Protein AF-A0A7S0JB74-F1 (afdb_monomer)

pLDDT: mean 70.81, std 19.56, range [38.47, 96.94]

Radius of gyration: 31.25 Å; Cα contacts (8 Å, |Δi|>4): 165; chains: 1; bounding box: 87×54×91 Å

Secondary structure (DSSP, 8-state):
---------------S---TTS-EEEEESTT-TTS-B-GGG-EETTSEE-TT-EEEEE-GGG-EEEEE-S----EEHHHHHHHHTTSSSS-S-------TTSGGG---S-TTSSSSS-TTSSHHHHHHHHHHHHHHHHHHHHHHHHS--HHHHHHHHHHHH--

Foldseek 3Di:
DDDDDDDDPPDPPPDVDDQQQFKWWWWAPDQFQPHHTPPVPIGGQADKDAAQTAHFMQGPPRDTWDGGGNGDHIDGNVVGRVVCVVPDPPDDDPPDPDDPPPPVVVPPDDPPPPPPPDPPVVVPVVVVVVVVVVVVVVVVVVVVVVVPDPVVVVVVVVVVVVD

Organism: NCBI:txid127549

Sequence (163 aa):
ETSRHGLAPDAAATSPASNASACSWRQTGGCDPNGPRESESDKDCLSVIASGLSGFCECEGGARVQRVGCEHIPFTCASACANGSEVSTLVQDESSAAAEESYLLMADLPWQGVMLGDARRMHSIDFHNKQWWQRNQIAQKAAADQEGPREQRQHDEARAVEA

Mean predicted aligned error: 21.0 Å

Structure (mmCIF, N/CA/C/O backbone):
data_AF-A0A7S0JB74-F1
#
_entry.id   AF-A0A7S0JB74-F1
#
loop_
_atom_site.group_PDB
_atom_site.id
_atom_site.type_symbol
_atom_site.label_atom_id
_atom_site.label_alt_id
_atom_site.label_comp_id
_atom_site.label_asym_id
_atom_site.label_entity_id
_atom_site.label_seq_id
_atom_site.pdbx_PDB_ins_code
_atom_site.Cartn_x
_atom_site.Cartn_y
_atom_site.Cartn_z
_atom_site.occupancy
_atom_site.B_iso_or_equiv
_atom_site.auth_seq_id
_atom_site.auth_comp_id
_atom_site.auth_asym_id
_atom_site.auth_atom_id
_atom_site.pdbx_PDB_model_num
ATOM 1 N N . GLU A 1 1 ? -48.234 -40.760 7.691 1.00 38.47 1 GLU A N 1
ATOM 2 C CA . GLU A 1 1 ? -47.299 -40.924 6.553 1.00 38.47 1 GLU A CA 1
ATOM 3 C C . GLU A 1 1 ? -46.883 -39.558 6.004 1.00 38.47 1 GLU A C 1
ATOM 5 O O . GLU A 1 1 ? -47.759 -38.728 5.817 1.00 38.47 1 GLU A O 1
ATOM 10 N N . THR A 1 2 ? -45.609 -39.142 6.115 1.00 45.72 2 THR A N 1
ATOM 11 C CA . THR A 1 2 ? -44.514 -39.278 5.105 1.00 45.72 2 THR A CA 1
ATOM 12 C C . THR A 1 2 ? -44.855 -38.557 3.782 1.00 45.72 2 THR A C 1
ATOM 14 O O . THR A 1 2 ? -45.956 -38.686 3.283 1.00 45.72 2 THR A O 1
ATOM 17 N N . SER A 1 3 ? -44.015 -37.749 3.133 1.00 44.81 3 SER A N 1
ATOM 18 C CA . SER A 1 3 ? -42.557 -37.685 3.095 1.00 44.81 3 SER A CA 1
ATOM 19 C C . SER A 1 3 ? -42.097 -36.324 2.542 1.00 44.81 3 SER A C 1
ATOM 21 O O . SER A 1 3 ? -42.723 -35.769 1.640 1.00 44.81 3 SER A O 1
ATOM 23 N N . ARG A 1 4 ? -40.968 -35.823 3.053 1.00 60.88 4 ARG A N 1
ATOM 24 C CA . ARG A 1 4 ? -40.119 -34.810 2.405 1.00 60.88 4 ARG A CA 1
ATOM 25 C C . ARG A 1 4 ? -39.282 -35.493 1.322 1.00 60.88 4 ARG A C 1
ATOM 27 O O . ARG A 1 4 ? -38.617 -36.455 1.670 1.00 60.88 4 ARG A O 1
ATOM 34 N N . HIS A 1 5 ? -39.189 -34.912 0.128 1.00 51.94 5 HIS A N 1
ATOM 35 C CA . HIS A 1 5 ? -38.023 -34.916 -0.781 1.00 51.94 5 HIS A CA 1
ATOM 36 C C . HIS A 1 5 ? -38.190 -33.657 -1.664 1.00 51.94 5 HIS A C 1
ATOM 38 O O . HIS A 1 5 ? -39.284 -33.446 -2.167 1.00 51.94 5 HIS A O 1
ATOM 44 N N . GLY A 1 6 ? -37.266 -32.717 -1.867 1.00 44.56 6 GLY A N 1
ATOM 45 C CA . GLY A 1 6 ? -35.823 -32.666 -1.666 1.00 44.56 6 GLY A CA 1
ATOM 46 C C . GLY A 1 6 ? -35.176 -32.153 -2.965 1.00 44.56 6 GLY A C 1
ATOM 47 O O . GLY A 1 6 ? -35.398 -32.785 -3.988 1.00 44.56 6 GLY A O 1
ATOM 48 N N . LEU A 1 7 ? -34.352 -31.090 -2.861 1.00 46.53 7 LEU A N 1
ATOM 49 C CA . LEU A 1 7 ? -33.230 -30.714 -3.759 1.00 46.53 7 LEU A CA 1
ATOM 50 C C . LEU A 1 7 ? -33.617 -30.178 -5.161 1.00 46.53 7 LEU A C 1
ATOM 52 O O . LEU A 1 7 ? -34.481 -30.741 -5.811 1.00 46.53 7 LEU A O 1
ATOM 56 N N . ALA A 1 8 ? -33.013 -29.168 -5.789 1.00 48.12 8 ALA A N 1
ATOM 57 C CA . ALA A 1 8 ? -32.107 -28.048 -5.505 1.00 48.12 8 ALA A CA 1
ATOM 58 C C . ALA A 1 8 ? -32.006 -27.289 -6.860 1.00 48.12 8 ALA A C 1
ATOM 60 O O . ALA A 1 8 ? -32.024 -27.962 -7.893 1.00 48.12 8 ALA A O 1
ATOM 61 N N . PRO A 1 9 ? -31.896 -25.950 -6.952 1.00 47.28 9 PRO A N 1
ATOM 62 C CA . PRO A 1 9 ? -31.333 -25.346 -8.154 1.00 47.28 9 PRO A CA 1
ATOM 63 C C . PRO A 1 9 ? -29.806 -25.413 -8.057 1.00 47.28 9 PRO A C 1
ATOM 65 O O . PRO A 1 9 ? -29.180 -24.653 -7.317 1.00 47.28 9 PRO A O 1
ATOM 68 N N . ASP A 1 10 ? -29.226 -26.366 -8.782 1.00 43.47 10 ASP A N 1
ATOM 69 C CA . ASP A 1 10 ? -27.787 -26.461 -8.983 1.00 43.47 10 ASP A CA 1
ATOM 70 C C . ASP A 1 10 ? -27.250 -25.257 -9.765 1.00 43.47 10 ASP A C 1
ATOM 72 O O . ASP A 1 10 ? -27.837 -24.790 -10.742 1.00 43.47 10 ASP A O 1
ATOM 76 N N . ALA A 1 11 ? -26.060 -24.842 -9.336 1.00 46.97 11 ALA A N 1
ATOM 77 C CA . ALA A 1 11 ? -25.090 -24.061 -10.089 1.00 46.97 11 ALA A CA 1
ATOM 78 C C . ALA A 1 11 ? -25.466 -22.602 -10.397 1.00 46.97 11 ALA A C 1
ATOM 80 O O . ALA A 1 11 ? -25.341 -22.121 -11.524 1.00 46.97 11 ALA A O 1
ATOM 81 N N . ALA A 1 12 ? -25.738 -21.833 -9.337 1.00 41.50 12 ALA A N 1
ATOM 82 C CA . ALA A 1 12 ? -25.141 -20.503 -9.276 1.00 41.50 12 ALA A CA 1
ATOM 83 C C . ALA A 1 12 ? -23.621 -20.693 -9.360 1.00 41.50 12 ALA A C 1
ATOM 85 O O . ALA A 1 12 ? -22.999 -21.229 -8.444 1.00 41.50 12 ALA A O 1
ATOM 86 N N . ALA A 1 13 ? -23.049 -20.337 -10.506 1.00 46.06 13 ALA A N 1
ATOM 87 C CA . ALA A 1 13 ? -21.621 -20.352 -10.747 1.00 46.06 13 ALA A CA 1
ATOM 88 C C . ALA A 1 13 ? -20.908 -19.507 -9.678 1.00 46.06 13 ALA A C 1
ATOM 90 O O . ALA A 1 13 ? -20.815 -18.286 -9.790 1.00 46.06 13 ALA A O 1
ATOM 91 N N . THR A 1 14 ? -20.402 -20.161 -8.633 1.00 44.00 14 THR A N 1
ATOM 92 C CA . THR A 1 14 ? -19.430 -19.588 -7.707 1.00 44.00 14 THR A CA 1
ATOM 93 C C . THR A 1 14 ? -18.125 -19.405 -8.474 1.00 44.00 14 THR A C 1
ATOM 95 O O . THR A 1 14 ? -17.262 -20.278 -8.501 1.00 44.00 14 THR A O 1
ATOM 98 N N . SER A 1 15 ? -18.008 -18.269 -9.157 1.00 44.06 15 SER A N 1
ATOM 99 C CA . SER A 1 15 ? -16.715 -17.755 -9.598 1.00 44.06 15 SER A CA 1
ATOM 100 C C . SER A 1 15 ? -16.018 -17.121 -8.387 1.00 44.06 15 SER A C 1
ATOM 102 O O . SER A 1 15 ? -16.647 -16.313 -7.703 1.00 44.06 15 SER A O 1
ATOM 104 N N . PRO A 1 16 ? -14.742 -17.430 -8.097 1.00 47.16 16 PRO A N 1
ATOM 105 C CA . PRO A 1 16 ? -13.984 -16.811 -7.009 1.00 47.16 16 PRO A CA 1
ATOM 106 C C . PRO A 1 16 ? -13.491 -15.417 -7.427 1.00 47.16 16 PRO A C 1
ATOM 108 O O . PRO A 1 16 ? -12.295 -15.161 -7.531 1.00 47.16 16 PRO A O 1
ATOM 111 N N . ALA A 1 17 ? -14.419 -14.516 -7.742 1.00 50.91 17 ALA A N 1
ATOM 112 C CA . ALA A 1 17 ? -14.109 -13.193 -8.259 1.00 50.91 17 ALA A CA 1
ATOM 113 C C . ALA A 1 17 ? -15.119 -12.159 -7.755 1.00 50.91 17 ALA A C 1
ATOM 115 O O . ALA A 1 17 ? -15.940 -11.714 -8.543 1.00 50.91 17 ALA A O 1
ATOM 116 N N . SER A 1 18 ? -15.061 -11.788 -6.467 1.00 48.03 18 SER A N 1
ATOM 117 C CA . SER A 1 18 ? -15.484 -10.455 -5.975 1.00 48.03 18 SER A CA 1
ATOM 118 C C . SER A 1 18 ? -15.534 -10.359 -4.439 1.00 48.03 18 SER A C 1
ATOM 120 O O . SER A 1 18 ? -16.598 -10.134 -3.877 1.00 48.03 18 SER A O 1
ATOM 122 N N . ASN A 1 19 ? -14.394 -10.441 -3.747 1.00 50.84 19 ASN A N 1
ATOM 123 C CA . ASN A 1 19 ? -14.276 -9.854 -2.394 1.00 50.84 19 ASN A CA 1
ATOM 124 C C . ASN A 1 19 ? -13.614 -8.461 -2.435 1.00 50.84 19 ASN A C 1
ATOM 126 O O . ASN A 1 19 ? -13.213 -7.914 -1.415 1.00 50.84 19 ASN A O 1
ATOM 130 N N . ALA A 1 20 ? -13.510 -7.854 -3.625 1.00 53.62 20 ALA A N 1
ATOM 131 C CA . ALA A 1 20 ? -13.017 -6.484 -3.799 1.00 53.62 20 ALA A CA 1
ATOM 132 C C . ALA A 1 20 ? -14.032 -5.410 -3.354 1.00 53.62 20 ALA A C 1
ATOM 134 O O . ALA A 1 20 ? -13.688 -4.234 -3.280 1.00 53.62 20 ALA A O 1
ATOM 135 N N . SER A 1 21 ? -15.282 -5.797 -3.082 1.00 57.94 21 SER A N 1
ATOM 136 C CA . SER A 1 21 ? -16.379 -4.890 -2.728 1.00 57.94 21 SER A CA 1
ATOM 137 C C . SER A 1 21 ? -16.493 -4.579 -1.233 1.00 57.94 21 SER A C 1
ATOM 139 O O . SER A 1 21 ? -17.193 -3.637 -0.881 1.00 57.94 21 SER A O 1
ATOM 141 N N . ALA A 1 22 ? -15.822 -5.327 -0.352 1.00 80.12 22 ALA A N 1
ATOM 142 C CA . ALA A 1 22 ? -15.956 -5.177 1.102 1.00 80.12 22 ALA A CA 1
ATOM 143 C C . ALA A 1 22 ? -14.686 -4.638 1.782 1.00 80.12 22 ALA A C 1
ATOM 145 O O . ALA A 1 22 ? -14.476 -4.851 2.974 1.00 80.12 22 ALA A O 1
ATOM 146 N N . CYS A 1 23 ? -13.823 -3.957 1.028 1.00 90.50 23 CYS A N 1
ATOM 147 C CA . CYS A 1 23 ? -12.599 -3.363 1.548 1.00 90.50 23 CYS A CA 1
ATOM 148 C C . CYS A 1 23 ? -12.510 -1.866 1.249 1.00 90.50 23 CYS A C 1
ATOM 150 O O . CYS A 1 23 ? -13.123 -1.355 0.314 1.00 90.50 23 CYS A O 1
ATOM 152 N N . SER A 1 24 ? -11.758 -1.141 2.069 1.00 93.88 24 SER A N 1
ATOM 153 C CA . SER A 1 24 ? -11.555 0.301 1.912 1.00 93.88 24 SER A CA 1
ATOM 154 C C . SER A 1 24 ? -10.283 0.757 2.612 1.00 93.88 24 SER A C 1
ATOM 156 O O . SER A 1 24 ? -9.819 0.133 3.567 1.00 93.88 24 SER A O 1
ATOM 158 N N . TRP A 1 25 ? -9.709 1.847 2.124 1.00 95.69 25 TRP A N 1
ATOM 159 C CA . TRP A 1 25 ? -8.587 2.521 2.756 1.00 95.69 25 TRP A CA 1
ATOM 160 C C . TRP A 1 25 ? -9.078 3.536 3.781 1.00 95.69 25 TRP A C 1
ATOM 162 O O . TRP A 1 25 ? -9.957 4.350 3.489 1.00 95.69 25 TRP A O 1
ATOM 172 N N . ARG A 1 26 ? -8.462 3.511 4.961 1.00 96.38 26 ARG A N 1
ATOM 173 C CA . ARG A 1 26 ? -8.724 4.414 6.077 1.00 96.38 26 ARG A CA 1
ATOM 174 C C . ARG A 1 26 ? -7.500 5.290 6.304 1.00 96.38 26 ARG A C 1
ATOM 176 O O . ARG A 1 26 ? -6.530 4.842 6.910 1.00 96.38 26 ARG A O 1
ATOM 183 N N . GLN A 1 27 ? -7.560 6.533 5.828 1.00 96.94 27 GLN A N 1
ATOM 184 C CA . GLN A 1 27 ? -6.474 7.506 5.957 1.00 96.94 27 GLN A CA 1
ATOM 185 C C . GLN A 1 27 ? -6.316 8.015 7.397 1.00 96.94 27 GLN A C 1
ATOM 187 O O . GLN A 1 27 ? -7.275 8.398 8.073 1.00 96.94 27 GLN A O 1
ATOM 192 N N . THR A 1 28 ? -5.086 8.100 7.865 1.00 96.62 28 THR A N 1
ATOM 193 C CA . THR A 1 28 ? -4.738 8.751 9.124 1.00 96.62 28 THR A CA 1
ATOM 194 C C . THR A 1 28 ? -3.703 9.840 8.899 1.00 96.62 28 THR A C 1
ATOM 196 O O . THR A 1 28 ? -2.921 9.789 7.949 1.00 96.62 28 THR A O 1
ATOM 199 N N . GLY A 1 29 ? -3.702 10.831 9.783 1.00 95.19 29 GLY A N 1
ATOM 200 C CA . GLY A 1 29 ? -2.747 11.930 9.774 1.00 95.19 29 GLY A CA 1
ATOM 201 C C . GLY A 1 29 ? -1.467 11.622 10.546 1.00 95.19 29 GLY A C 1
ATOM 202 O O . GLY A 1 29 ? -1.383 10.671 11.324 1.00 95.19 29 GLY A O 1
ATOM 203 N N . GLY A 1 30 ? -0.462 12.478 10.363 1.00 94.19 30 GLY A N 1
ATOM 204 C CA . GLY A 1 30 ? 0.767 12.451 11.163 1.00 94.19 30 GLY A CA 1
ATOM 205 C C . GLY A 1 30 ? 1.737 11.317 10.831 1.00 94.19 30 GLY A C 1
ATOM 206 O O . GLY A 1 30 ? 2.580 10.994 11.662 1.00 94.19 30 GLY A O 1
ATOM 207 N N . CYS A 1 31 ? 1.634 10.715 9.642 1.00 95.00 31 CYS A N 1
ATOM 208 C CA . CYS A 1 31 ? 2.443 9.562 9.240 1.00 95.00 31 CYS A CA 1
ATOM 209 C C . CYS A 1 31 ? 2.300 8.343 10.169 1.00 95.00 31 CYS A C 1
ATOM 211 O O . CYS A 1 31 ? 3.151 7.455 10.146 1.00 95.00 31 CYS A O 1
ATOM 213 N N . ASP A 1 32 ? 1.221 8.283 10.951 1.00 93.50 32 ASP A N 1
ATOM 214 C CA . ASP A 1 32 ? 0.950 7.229 11.922 1.00 93.50 32 ASP A CA 1
ATOM 215 C C . ASP A 1 32 ? -0.325 6.480 11.512 1.00 93.50 32 ASP A C 1
ATOM 217 O O . ASP A 1 32 ? -1.384 7.106 11.442 1.00 93.50 32 ASP A O 1
ATOM 221 N N . PRO A 1 33 ? -0.289 5.158 11.267 1.00 90.00 33 PRO A N 1
ATOM 222 C CA . PRO A 1 33 ? -1.487 4.371 10.960 1.00 90.00 33 PRO A CA 1
ATOM 223 C C . PRO A 1 33 ? -2.546 4.352 12.080 1.00 90.00 33 PRO A C 1
ATOM 225 O O . PRO A 1 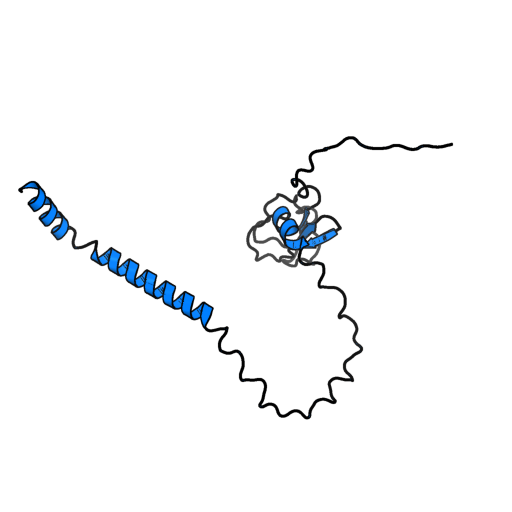33 ? -3.686 3.972 11.822 1.00 90.00 33 PRO A O 1
ATOM 228 N N . ASN A 1 34 ? -2.196 4.740 13.311 1.00 92.81 34 ASN A N 1
ATOM 229 C CA . ASN A 1 34 ? -3.125 4.932 14.431 1.00 92.81 34 ASN A CA 1
ATOM 230 C C . ASN A 1 34 ? -3.400 6.415 14.733 1.00 92.81 34 ASN A C 1
ATOM 232 O O . ASN A 1 34 ? -4.042 6.731 15.736 1.00 92.81 34 ASN A O 1
ATOM 236 N N . GLY A 1 35 ? -2.906 7.316 13.883 1.00 92.44 35 GLY A N 1
ATOM 237 C CA . GLY A 1 35 ? -3.084 8.754 14.009 1.00 92.44 35 GLY A CA 1
ATOM 238 C C . GLY A 1 35 ? -4.542 9.211 13.852 1.00 92.44 35 GLY A C 1
ATOM 239 O O . GLY A 1 35 ? -5.458 8.400 13.663 1.00 92.44 35 GLY A O 1
ATOM 240 N N . PRO A 1 36 ? -4.790 10.532 13.916 1.00 95.12 36 PRO A N 1
ATOM 241 C CA . PRO A 1 36 ? -6.131 11.084 13.753 1.00 95.12 36 PRO A CA 1
ATOM 242 C C . PRO A 1 36 ? -6.720 10.676 12.400 1.00 95.12 36 PRO A C 1
ATOM 244 O O . PRO A 1 36 ? -6.031 10.695 11.383 1.00 95.12 36 PRO A O 1
ATOM 247 N N . ARG A 1 37 ? -7.999 10.296 12.380 1.00 95.69 37 ARG A N 1
ATOM 248 C CA . ARG A 1 37 ? -8.682 9.885 11.148 1.00 95.69 37 ARG A CA 1
ATOM 249 C C . ARG A 1 37 ? -8.924 11.078 10.229 1.00 95.69 37 ARG A C 1
ATOM 251 O O . ARG A 1 37 ? -9.500 12.075 10.649 1.00 95.69 37 ARG A O 1
ATOM 258 N N . GLU A 1 38 ? -8.565 10.912 8.962 1.00 95.50 38 GLU A N 1
ATOM 259 C CA . GLU A 1 38 ? -8.762 11.890 7.891 1.00 95.50 38 GLU A CA 1
ATOM 260 C C . GLU A 1 38 ? -9.759 11.328 6.867 1.00 95.50 38 GLU A C 1
ATOM 262 O O . GLU A 1 38 ? -9.405 10.989 5.741 1.00 95.50 38 GLU A O 1
ATOM 267 N N . SER A 1 39 ? -11.026 11.175 7.268 1.00 93.38 39 SER A N 1
ATOM 268 C CA . SER A 1 39 ? -12.046 10.464 6.475 1.00 93.38 39 SER A CA 1
ATOM 269 C C . SER A 1 39 ? -12.300 11.053 5.087 1.00 93.38 39 SER A C 1
ATOM 271 O O . SER A 1 39 ? -12.744 10.341 4.194 1.00 93.38 39 SER A O 1
ATOM 273 N N . GLU A 1 40 ? -12.011 12.338 4.890 1.00 92.94 40 GLU A N 1
ATOM 274 C CA . GLU A 1 40 ? -12.118 13.007 3.586 1.00 92.94 40 GLU A CA 1
ATOM 275 C C . GLU A 1 40 ? -11.131 12.448 2.547 1.00 92.94 40 GLU A C 1
ATOM 277 O O . GLU A 1 40 ? -11.337 12.607 1.347 1.00 92.94 40 GLU A O 1
ATOM 282 N N . SER A 1 41 ? -10.068 11.782 3.006 1.00 93.12 41 SER A N 1
ATOM 283 C CA . SER A 1 41 ? -9.018 11.186 2.176 1.00 93.12 41 SER A CA 1
ATOM 284 C C . SER A 1 41 ? -9.072 9.656 2.139 1.00 93.12 41 SER A C 1
ATOM 286 O O . SER A 1 41 ? -8.152 9.023 1.611 1.00 93.12 41 SER A O 1
ATOM 288 N N . ASP A 1 42 ? -10.141 9.051 2.665 1.00 95.00 42 ASP A N 1
ATOM 289 C CA . ASP A 1 42 ? -10.408 7.624 2.489 1.00 95.00 42 ASP A CA 1
ATOM 290 C C . ASP A 1 42 ? -10.531 7.280 0.999 1.00 95.00 42 ASP A C 1
ATOM 292 O O . ASP A 1 42 ? -10.917 8.105 0.166 1.00 95.00 42 ASP A O 1
ATOM 296 N N . LYS A 1 43 ? -10.167 6.046 0.647 1.00 94.44 43 LYS A N 1
ATOM 297 C CA . LYS A 1 43 ? -10.158 5.590 -0.748 1.00 94.44 43 LYS A CA 1
ATOM 298 C C . LYS A 1 43 ? -10.814 4.225 -0.889 1.00 94.44 43 LYS A C 1
ATOM 300 O O . LYS A 1 43 ? -10.829 3.420 0.043 1.00 94.44 43 LYS A O 1
ATOM 305 N N . ASP A 1 44 ? -11.316 3.955 -2.086 1.00 93.62 44 ASP A N 1
ATOM 306 C CA . ASP A 1 44 ? -11.900 2.660 -2.424 1.00 93.62 44 ASP A CA 1
ATOM 307 C C . ASP A 1 44 ? -10.850 1.547 -2.432 1.00 93.62 44 ASP A C 1
ATOM 309 O O . ASP A 1 44 ? -9.657 1.794 -2.616 1.00 93.62 44 ASP A O 1
ATOM 313 N N . CYS A 1 45 ? -11.296 0.295 -2.320 1.00 93.00 45 CYS A N 1
ATOM 314 C CA . CYS A 1 45 ? -10.400 -0.857 -2.228 1.00 93.00 45 CYS A CA 1
ATOM 315 C C . CYS A 1 45 ? -9.379 -0.979 -3.375 1.00 93.00 45 CYS A C 1
ATOM 317 O O . CYS A 1 45 ? -8.241 -1.416 -3.175 1.00 93.00 45 CYS A O 1
ATOM 319 N N . LEU A 1 46 ? -9.811 -0.620 -4.587 1.00 92.38 46 LEU A N 1
ATOM 320 C CA . LEU A 1 46 ? -9.024 -0.713 -5.819 1.00 92.38 46 LEU A CA 1
ATOM 321 C C . LEU A 1 46 ? -8.191 0.544 -6.093 1.00 92.38 46 LEU A C 1
ATOM 323 O O . LEU A 1 46 ? -7.387 0.552 -7.023 1.00 92.38 46 LEU A O 1
ATOM 327 N N . SER A 1 47 ? -8.377 1.602 -5.302 1.00 94.19 47 SER A N 1
ATOM 328 C CA . SER A 1 47 ? -7.578 2.812 -5.436 1.00 94.19 47 SER A CA 1
ATOM 329 C C . SER A 1 47 ? -6.129 2.534 -5.061 1.00 94.19 47 SER A C 1
ATOM 331 O O . SER A 1 47 ? -5.838 1.860 -4.071 1.00 94.19 47 SER A O 1
ATOM 333 N N . VAL A 1 48 ? -5.211 3.091 -5.848 1.00 95.75 48 VAL A N 1
ATOM 334 C CA . VAL A 1 48 ? -3.784 3.055 -5.535 1.00 95.75 48 VAL A CA 1
ATOM 335 C C . VAL A 1 48 ? -3.503 4.048 -4.412 1.00 95.75 48 VAL A C 1
ATOM 337 O O . VAL A 1 48 ? -3.770 5.245 -4.538 1.00 95.75 48 VAL A O 1
ATOM 340 N N . ILE A 1 49 ? -2.948 3.544 -3.317 1.00 95.81 49 ILE A N 1
ATOM 341 C CA . ILE A 1 49 ? -2.450 4.338 -2.200 1.00 95.81 49 ILE A CA 1
ATOM 342 C C . ILE A 1 49 ? -1.013 4.712 -2.537 1.00 95.81 49 ILE A C 1
ATOM 344 O O . ILE A 1 49 ? -0.143 3.846 -2.580 1.00 95.81 49 ILE A O 1
ATOM 348 N N . ALA A 1 50 ? -0.775 5.983 -2.855 1.00 94.62 50 ALA A N 1
ATOM 349 C CA . ALA A 1 50 ? 0.561 6.488 -3.154 1.00 94.62 50 ALA A CA 1
ATOM 350 C C . ALA A 1 50 ? 1.413 6.595 -1.882 1.00 94.62 50 ALA A C 1
ATOM 352 O O . ALA A 1 50 ? 0.877 6.735 -0.786 1.00 94.62 50 ALA A O 1
ATOM 353 N N . SER A 1 51 ? 2.736 6.582 -2.046 1.00 93.94 51 SER A N 1
ATOM 354 C CA . SER A 1 51 ? 3.673 6.905 -0.968 1.00 93.94 51 SER A CA 1
ATOM 355 C C . SER A 1 51 ? 3.393 8.296 -0.392 1.00 93.94 51 SER A C 1
ATOM 357 O O . SER A 1 51 ? 3.017 9.207 -1.131 1.00 93.94 51 SER A O 1
ATOM 359 N N . GLY A 1 52 ? 3.659 8.491 0.895 1.00 93.38 52 GLY A N 1
ATOM 360 C CA . GLY A 1 52 ? 3.435 9.753 1.604 1.00 93.38 52 GLY A CA 1
ATOM 361 C C . GLY A 1 52 ? 2.104 9.818 2.351 1.00 93.38 52 GLY A C 1
ATOM 362 O O . GLY A 1 52 ? 1.816 10.834 2.975 1.00 93.38 52 GLY A O 1
ATOM 363 N N . LEU A 1 53 ? 1.301 8.754 2.303 1.00 94.56 53 LEU A N 1
ATOM 364 C CA . LEU A 1 53 ? 0.043 8.638 3.032 1.00 94.56 53 LEU A CA 1
ATOM 365 C C . LEU A 1 53 ? 0.217 7.700 4.230 1.00 94.56 53 LEU A C 1
ATOM 367 O O . LEU A 1 53 ? 1.004 6.760 4.186 1.00 94.56 53 LEU A O 1
ATOM 371 N N . SER A 1 54 ? -0.523 7.948 5.306 1.00 96.12 54 SER A N 1
ATOM 372 C CA . SER A 1 54 ? -0.612 7.028 6.440 1.00 96.12 54 SER A CA 1
ATOM 373 C C . SER A 1 54 ? -2.025 6.508 6.599 1.00 96.12 54 SER A C 1
ATOM 375 O O . SER A 1 54 ? -2.988 7.184 6.240 1.00 96.12 54 SER A O 1
ATOM 377 N N . GLY A 1 55 ? -2.148 5.288 7.109 1.00 96.25 55 GLY A N 1
ATOM 378 C CA . GLY A 1 55 ? -3.445 4.666 7.317 1.00 96.25 55 GLY A CA 1
ATOM 379 C C . GLY A 1 55 ? -3.395 3.151 7.311 1.00 96.25 55 GLY A C 1
ATOM 380 O O . GLY A 1 55 ? -2.348 2.531 7.512 1.00 96.25 55 GLY A O 1
ATOM 381 N N . PHE A 1 56 ? -4.559 2.549 7.092 1.00 95.75 56 PHE A N 1
ATOM 382 C CA . PHE A 1 56 ? -4.718 1.103 7.042 1.00 95.75 56 PHE A CA 1
ATOM 383 C C . PHE A 1 56 ? -5.843 0.680 6.102 1.00 95.75 56 PHE A C 1
ATOM 385 O O . PHE A 1 56 ? -6.774 1.438 5.831 1.00 95.75 56 PHE A O 1
ATOM 392 N N . CYS A 1 57 ? -5.785 -0.564 5.636 1.00 95.31 57 CYS A N 1
ATOM 393 C CA . CYS A 1 57 ? -6.881 -1.172 4.896 1.00 95.31 57 CYS A CA 1
ATOM 394 C C . CYS A 1 57 ? -7.840 -1.859 5.860 1.00 95.31 57 CYS A C 1
ATOM 396 O O . CYS A 1 57 ? -7.440 -2.706 6.660 1.00 95.31 57 CYS A O 1
ATOM 398 N N . GLU A 1 58 ? -9.111 -1.501 5.768 1.00 93.75 58 GLU A N 1
ATOM 399 C CA . GLU A 1 58 ? -10.204 -2.200 6.423 1.00 93.75 58 GLU A CA 1
ATOM 400 C C . GLU A 1 58 ? -10.793 -3.197 5.428 1.00 93.75 58 GLU A C 1
ATOM 402 O O . GLU A 1 58 ? -11.303 -2.800 4.380 1.00 93.75 58 GLU A O 1
ATOM 407 N N . CYS A 1 59 ? -10.662 -4.484 5.734 1.00 91.62 59 CYS A N 1
ATOM 408 C CA . CYS A 1 59 ? -11.164 -5.588 4.925 1.00 91.62 59 CYS A CA 1
ATOM 409 C C . CYS A 1 59 ? -12.517 -6.089 5.440 1.00 91.62 59 CYS A C 1
ATOM 411 O O . CYS A 1 59 ? -13.004 -5.680 6.498 1.00 91.62 59 CYS A O 1
ATOM 413 N N . GLU A 1 60 ? -13.090 -7.045 4.712 1.00 86.38 60 GLU A N 1
ATOM 414 C CA . GLU A 1 60 ? -14.298 -7.742 5.134 1.00 86.38 60 GLU A CA 1
ATOM 415 C C . GLU A 1 60 ? -14.122 -8.364 6.530 1.00 86.38 60 GLU A C 1
ATOM 417 O O . GLU A 1 60 ? -13.059 -8.886 6.870 1.00 86.38 60 GLU A O 1
ATOM 422 N N . GLY A 1 61 ? -15.153 -8.259 7.370 1.00 82.00 61 GLY A N 1
ATOM 423 C CA . GLY A 1 61 ? -15.086 -8.681 8.772 1.00 82.00 61 GLY A CA 1
ATOM 424 C C . GLY A 1 61 ? -14.408 -7.673 9.710 1.00 82.00 61 GLY A C 1
ATOM 425 O O . GLY A 1 61 ? -14.185 -7.991 10.875 1.00 82.00 61 GLY A O 1
ATOM 426 N N . GLY A 1 62 ? -14.091 -6.462 9.231 1.00 84.06 62 GLY A N 1
ATOM 427 C CA . GLY A 1 62 ? -13.491 -5.395 10.042 1.00 84.06 62 GLY A CA 1
ATOM 428 C C . GLY A 1 62 ? -12.001 -5.603 10.330 1.00 84.06 62 GLY A C 1
ATOM 429 O O . GLY A 1 62 ? -11.432 -4.930 11.194 1.00 84.06 62 GLY A O 1
ATOM 430 N N . ALA A 1 63 ? -11.355 -6.533 9.623 1.00 87.62 63 ALA A N 1
ATOM 431 C CA . ALA A 1 63 ? -9.932 -6.793 9.773 1.00 87.62 63 ALA A CA 1
ATOM 432 C C . ALA A 1 63 ? -9.113 -5.589 9.285 1.00 87.62 63 ALA A C 1
ATOM 434 O O . ALA A 1 63 ? -9.302 -5.099 8.171 1.00 87.62 63 ALA A O 1
ATOM 435 N N . ARG A 1 64 ? -8.180 -5.120 10.120 1.00 91.75 64 ARG A N 1
ATOM 436 C CA . ARG A 1 64 ? -7.286 -3.999 9.801 1.00 91.75 64 ARG A CA 1
ATOM 437 C C . ARG A 1 64 ? -5.918 -4.519 9.384 1.00 91.75 64 ARG A C 1
ATOM 439 O O . ARG A 1 64 ? -5.128 -4.939 10.233 1.00 91.75 64 ARG A O 1
ATOM 446 N N . VAL A 1 65 ? -5.623 -4.450 8.094 1.00 91.50 65 VAL A N 1
ATOM 447 C CA . VAL A 1 65 ? -4.376 -4.949 7.493 1.00 91.50 65 VAL A CA 1
ATOM 448 C C . VAL A 1 65 ? -3.579 -3.807 6.864 1.00 91.50 65 VAL A C 1
ATOM 450 O O . VAL A 1 65 ? -4.105 -2.711 6.686 1.00 91.50 65 VAL A O 1
ATOM 453 N N . GLN A 1 66 ? -2.307 -4.061 6.531 1.00 91.06 66 GLN A N 1
ATOM 454 C CA . GLN A 1 66 ? -1.411 -3.083 5.885 1.00 91.06 66 GLN A CA 1
ATOM 455 C C . GLN A 1 66 ? -1.470 -1.694 6.542 1.00 91.06 66 GLN A C 1
ATOM 457 O O . GLN A 1 66 ? -1.814 -0.693 5.919 1.00 91.06 66 GLN A O 1
ATOM 462 N N . ARG A 1 67 ? -1.168 -1.662 7.845 1.00 94.88 67 ARG A N 1
ATOM 463 C CA . ARG A 1 67 ? -0.999 -0.429 8.618 1.00 94.88 67 ARG A CA 1
ATOM 464 C C . ARG A 1 67 ? 0.334 0.202 8.229 1.00 94.88 67 ARG A C 1
ATOM 466 O O . ARG A 1 67 ? 1.377 -0.364 8.553 1.00 94.88 67 ARG A O 1
ATOM 473 N N . VAL A 1 68 ? 0.302 1.339 7.546 1.00 95.19 68 VAL A N 1
ATOM 474 C CA . VAL A 1 68 ? 1.499 2.007 7.021 1.00 95.19 68 VAL A CA 1
ATOM 475 C C . VAL A 1 68 ? 1.562 3.467 7.466 1.00 95.19 68 VAL A C 1
ATOM 477 O O . VAL A 1 68 ? 0.539 4.141 7.601 1.00 95.19 68 VAL A O 1
ATOM 480 N N . GLY A 1 69 ? 2.780 3.944 7.716 1.00 94.12 69 GLY A N 1
ATOM 481 C CA . GLY A 1 69 ? 3.092 5.373 7.809 1.00 94.12 69 GLY A CA 1
ATOM 482 C C . GLY A 1 69 ? 3.477 5.931 6.438 1.00 94.12 69 GLY A C 1
ATOM 483 O O . GLY A 1 69 ? 3.523 5.173 5.484 1.00 94.12 69 GLY A O 1
ATOM 484 N N . CYS A 1 70 ? 3.834 7.212 6.333 1.00 94.25 70 CYS A N 1
ATOM 485 C CA . CYS A 1 70 ? 4.116 7.882 5.050 1.00 94.25 70 CYS A CA 1
ATOM 486 C C . CYS A 1 70 ? 5.168 7.198 4.148 1.00 94.25 70 CYS A C 1
ATOM 488 O O . CYS A 1 70 ? 5.150 7.383 2.932 1.00 94.25 70 CYS A O 1
ATOM 490 N N . GLU A 1 71 ? 6.095 6.423 4.708 1.00 93.94 71 GLU A N 1
ATOM 491 C CA . GLU A 1 71 ? 7.159 5.764 3.950 1.00 93.94 71 GLU A CA 1
ATOM 492 C C . GLU A 1 71 ? 6.763 4.331 3.559 1.00 93.94 71 GLU A C 1
ATOM 494 O O . GLU A 1 71 ? 7.155 3.349 4.187 1.00 93.94 71 GLU A O 1
ATOM 499 N N . HIS A 1 72 ? 5.950 4.213 2.507 1.00 93.19 72 HIS A N 1
ATOM 500 C CA . HIS A 1 72 ? 5.542 2.932 1.933 1.00 93.19 72 HIS A CA 1
ATOM 501 C C . HIS A 1 72 ? 5.551 2.977 0.399 1.00 93.19 72 HIS A C 1
ATOM 503 O O . HIS A 1 72 ? 5.359 4.030 -0.213 1.00 93.19 72 HIS A O 1
ATOM 509 N N . ILE A 1 73 ? 5.751 1.823 -0.242 1.00 94.56 73 ILE A N 1
ATOM 510 C CA . ILE A 1 73 ? 5.592 1.697 -1.699 1.00 94.56 73 ILE A CA 1
ATOM 511 C C . ILE A 1 73 ? 4.106 1.748 -2.079 1.00 94.56 73 ILE A C 1
ATOM 513 O O . ILE A 1 73 ? 3.272 1.359 -1.260 1.00 94.56 73 ILE A O 1
ATOM 517 N N . PRO A 1 74 ? 3.740 2.191 -3.293 1.00 95.12 74 PRO A N 1
ATOM 518 C CA . PRO A 1 74 ? 2.342 2.221 -3.694 1.00 95.12 74 PRO A CA 1
ATOM 519 C C . PRO A 1 74 ? 1.692 0.832 -3.724 1.00 95.12 74 PRO A C 1
ATOM 521 O O . PRO A 1 74 ? 2.279 -0.119 -4.241 1.00 95.12 74 PRO A O 1
ATOM 524 N N . PHE A 1 75 ? 0.469 0.715 -3.202 1.00 94.81 75 PHE A N 1
ATOM 525 C CA . PHE A 1 75 ? -0.281 -0.548 -3.157 1.00 94.81 75 PHE A CA 1
ATOM 526 C C . PHE A 1 75 ? -1.798 -0.318 -3.223 1.00 94.81 75 PHE A C 1
ATOM 528 O O . PHE A 1 75 ? -2.261 0.819 -3.259 1.00 94.81 75 PHE A O 1
ATOM 535 N N . THR A 1 76 ? -2.582 -1.398 -3.259 1.00 94.81 76 THR A N 1
ATOM 536 C CA . THR A 1 76 ? -4.056 -1.346 -3.212 1.00 94.81 76 THR A CA 1
ATOM 537 C C . THR A 1 76 ? -4.581 -2.168 -2.044 1.00 94.81 76 THR A C 1
ATOM 539 O O . THR A 1 76 ? -4.029 -3.232 -1.732 1.00 94.81 76 THR A O 1
ATOM 542 N N . CYS A 1 77 ? -5.686 -1.738 -1.433 1.00 94.38 77 CYS A N 1
ATOM 543 C CA . CYS A 1 77 ? -6.303 -2.517 -0.362 1.00 94.38 77 CYS A CA 1
ATOM 544 C C . CYS A 1 77 ? -6.823 -3.875 -0.841 1.00 94.38 77 CYS A C 1
ATOM 546 O O . CYS A 1 77 ? -6.826 -4.822 -0.063 1.00 94.38 77 CYS A O 1
ATOM 548 N N . ALA A 1 78 ? -7.162 -4.020 -2.124 1.00 92.00 78 ALA A N 1
ATOM 549 C CA . ALA A 1 78 ? -7.565 -5.309 -2.682 1.00 92.00 78 ALA A CA 1
ATOM 550 C C . ALA A 1 78 ? -6.444 -6.351 -2.557 1.00 92.00 78 ALA A C 1
ATOM 552 O O . ALA A 1 78 ? -6.670 -7.455 -2.066 1.00 92.00 78 ALA A O 1
ATOM 553 N N . SER A 1 79 ? -5.213 -5.973 -2.923 1.00 91.00 79 SER A N 1
ATOM 554 C CA . SER A 1 79 ? -4.041 -6.841 -2.751 1.00 91.00 79 SER A CA 1
ATOM 555 C C . SER A 1 79 ? -3.693 -7.075 -1.277 1.00 91.00 79 SER A C 1
ATOM 557 O O . SER A 1 79 ? -3.355 -8.190 -0.884 1.00 91.00 79 SER A O 1
ATOM 559 N N . ALA A 1 80 ? -3.834 -6.042 -0.442 1.00 90.94 80 ALA A N 1
ATOM 560 C CA . ALA A 1 80 ? -3.577 -6.120 0.990 1.00 90.94 80 ALA A CA 1
ATOM 561 C C . ALA A 1 80 ? -4.509 -7.112 1.694 1.00 90.94 80 ALA A C 1
ATOM 563 O O . ALA A 1 80 ? -4.051 -7.928 2.488 1.00 90.94 80 ALA A O 1
ATOM 564 N N . CYS A 1 81 ? -5.805 -7.050 1.390 1.00 90.81 81 CYS A N 1
ATOM 565 C CA . CYS A 1 81 ? -6.821 -7.908 1.985 1.00 90.81 81 CYS A CA 1
ATOM 566 C C . CYS A 1 81 ? -6.715 -9.353 1.500 1.00 90.81 81 CYS A C 1
ATOM 568 O O . CYS A 1 81 ? -6.890 -10.267 2.301 1.00 90.81 81 CYS A O 1
ATOM 570 N N . ALA A 1 82 ? -6.360 -9.569 0.228 1.00 86.94 82 ALA A N 1
ATOM 571 C CA . ALA A 1 82 ? -6.078 -10.909 -0.279 1.00 86.94 82 ALA A CA 1
ATOM 572 C C . ALA A 1 82 ? -4.932 -11.573 0.508 1.00 86.94 82 ALA A C 1
ATOM 574 O O . ALA A 1 82 ? -5.06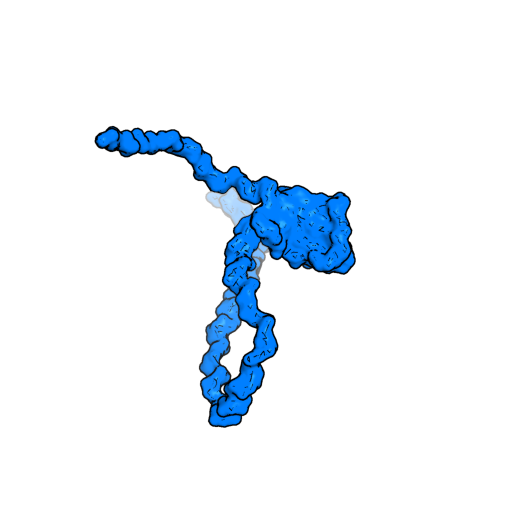9 -12.708 0.957 1.00 86.94 82 ALA A O 1
ATOM 575 N N . ASN A 1 83 ? -3.851 -10.827 0.766 1.00 79.75 83 ASN A N 1
ATOM 576 C CA . ASN A 1 83 ? -2.661 -11.335 1.458 1.00 79.75 83 ASN A CA 1
ATOM 577 C C . ASN A 1 83 ? -2.790 -11.358 2.995 1.00 79.75 83 ASN A C 1
ATOM 579 O O . ASN A 1 83 ? -2.115 -12.133 3.665 1.00 79.75 83 ASN A O 1
ATOM 583 N N . GLY A 1 84 ? -3.618 -10.486 3.578 1.00 64.31 84 GLY A N 1
ATOM 584 C CA . GLY A 1 84 ? -3.788 -10.351 5.029 1.00 64.31 84 GLY A CA 1
ATOM 585 C C . GLY A 1 84 ? -4.726 -11.382 5.660 1.00 64.31 84 GLY A C 1
ATOM 586 O O . GLY A 1 84 ? -4.720 -11.529 6.880 1.00 64.31 84 GLY A O 1
ATOM 587 N N . SER A 1 85 ? -5.499 -12.114 4.850 1.00 53.66 85 SER A N 1
ATOM 588 C CA . SER A 1 85 ? -6.410 -13.165 5.328 1.00 53.66 85 SER A CA 1
ATOM 589 C C . SER A 1 85 ? -5.693 -14.353 5.990 1.00 53.66 85 SER A C 1
ATOM 591 O O . SER A 1 85 ? -6.308 -15.090 6.756 1.00 53.66 85 SER A O 1
ATOM 593 N N . GLU A 1 86 ? -4.382 -14.494 5.775 1.00 52.34 86 GLU A N 1
ATOM 594 C CA . GLU A 1 86 ? -3.582 -15.605 6.308 1.00 52.34 86 GLU A CA 1
ATOM 595 C C . GLU A 1 86 ? -2.889 -15.271 7.645 1.00 52.34 86 GLU A C 1
ATOM 597 O O . GLU A 1 86 ? -2.362 -16.155 8.317 1.00 52.34 86 GLU A O 1
ATOM 602 N N . VAL A 1 87 ? -2.922 -14.001 8.078 1.00 49.44 87 VAL A N 1
ATOM 603 C CA . VAL A 1 87 ? -2.190 -13.501 9.260 1.00 49.44 87 VAL A CA 1
ATOM 604 C C . VAL A 1 87 ? -3.141 -12.816 10.248 1.00 49.44 87 VAL A C 1
ATOM 606 O O . VAL A 1 87 ? -2.923 -11.687 10.679 1.00 49.44 87 VAL A O 1
ATOM 609 N N . SER A 1 88 ? -4.234 -13.485 10.618 1.00 49.09 88 SER A N 1
ATOM 610 C CA . SER A 1 88 ? -5.074 -13.053 11.750 1.00 49.09 88 SER A CA 1
ATOM 611 C C . SER A 1 88 ? -5.355 -14.158 12.773 1.00 49.09 88 SER A C 1
ATOM 613 O O . SER A 1 88 ? -6.048 -13.907 13.755 1.00 49.09 88 SER A O 1
ATOM 615 N N . THR A 1 89 ? -4.798 -15.360 12.600 1.00 46.66 89 THR A N 1
ATOM 616 C CA . THR A 1 89 ? -5.031 -16.490 13.522 1.00 46.66 89 THR A CA 1
ATOM 617 C C . THR A 1 89 ? -3.911 -16.688 14.554 1.00 46.66 89 THR A C 1
ATOM 619 O O . THR A 1 89 ? -4.046 -17.546 15.414 1.00 46.66 89 THR A O 1
ATOM 622 N N . LEU A 1 90 ? -2.828 -15.896 14.536 1.00 49.75 90 LEU A N 1
ATOM 623 C CA . LEU A 1 90 ? -1.700 -16.061 15.478 1.00 49.75 90 LEU A CA 1
ATOM 624 C C . LEU A 1 90 ? -1.437 -14.865 16.406 1.00 49.75 90 LEU A C 1
ATOM 626 O O . LEU A 1 90 ? -0.382 -14.803 17.026 1.00 49.75 90 LEU A O 1
ATOM 630 N N . VAL A 1 91 ? -2.374 -13.921 16.539 1.00 49.91 91 VAL A N 1
ATOM 631 C CA . VAL A 1 91 ? -2.273 -12.882 17.579 1.00 49.91 91 VAL A CA 1
ATOM 632 C C . VAL A 1 91 ? -3.580 -12.800 18.354 1.00 49.91 91 VAL A C 1
ATOM 634 O O . VAL A 1 91 ? -4.373 -11.878 18.184 1.00 49.91 91 VAL A O 1
ATOM 637 N N . GLN A 1 92 ? -3.795 -13.790 19.215 1.00 40.19 92 GLN A N 1
ATOM 638 C CA . GLN A 1 92 ? -4.576 -13.6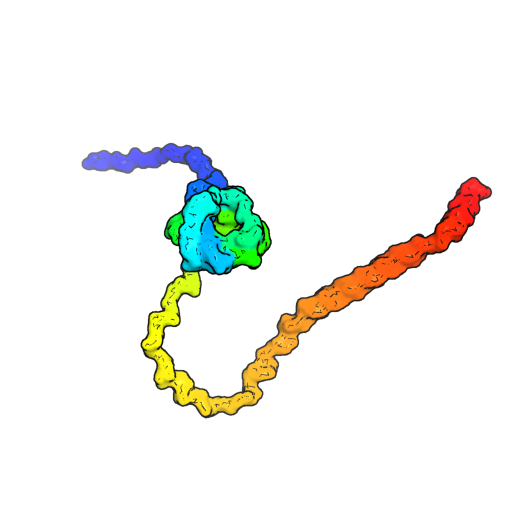12 20.432 1.00 40.19 92 GLN A CA 1
ATOM 639 C C . GLN A 1 92 ? -3.803 -14.222 21.602 1.00 40.19 92 GLN A C 1
ATOM 641 O O . GLN A 1 92 ? -3.433 -15.391 21.562 1.00 40.19 92 GLN A O 1
ATOM 646 N N . ASP A 1 93 ? -3.620 -13.381 22.621 1.00 43.25 93 ASP A N 1
ATOM 647 C CA . ASP A 1 93 ? -3.319 -13.719 24.013 1.00 43.25 93 ASP A CA 1
ATOM 648 C C . ASP A 1 93 ? -1.881 -14.122 24.400 1.00 43.25 93 ASP A C 1
ATOM 650 O O . ASP A 1 93 ? -1.594 -15.270 24.704 1.00 43.25 93 ASP A O 1
ATOM 654 N N . GLU A 1 94 ? -0.993 -13.130 24.522 1.00 47.56 94 GLU A N 1
ATOM 655 C CA . GLU A 1 94 ? 0.018 -13.114 25.600 1.00 47.56 94 GLU A CA 1
ATOM 656 C C . GLU A 1 94 ? 0.099 -11.704 26.208 1.00 47.56 94 GLU A C 1
ATOM 658 O O . GLU A 1 94 ? 1.147 -11.072 26.317 1.00 47.56 94 GLU A O 1
ATOM 663 N N . SER A 1 95 ? -1.062 -11.177 26.598 1.00 53.75 95 SER A N 1
ATOM 664 C CA . SER A 1 95 ? -1.152 -10.055 27.531 1.00 53.75 95 SER A CA 1
ATOM 665 C C . SER A 1 95 ? -1.808 -10.530 28.823 1.00 53.75 95 SER A C 1
ATOM 667 O O . SER A 1 95 ? -2.891 -10.082 29.187 1.00 53.75 95 SER A O 1
ATOM 669 N N . SER A 1 96 ? -1.138 -11.426 29.544 1.00 47.28 96 SER A N 1
ATOM 670 C CA . SER A 1 96 ? -1.365 -11.580 30.977 1.00 47.28 96 SER A CA 1
ATOM 671 C C . SER A 1 96 ? -0.025 -11.705 31.682 1.00 47.28 96 SER A C 1
ATOM 673 O O . SER A 1 96 ? 0.610 -12.757 31.705 1.00 47.28 96 SER A O 1
ATOM 675 N N . ALA A 1 97 ? 0.390 -10.588 32.264 1.00 45.00 97 ALA A N 1
ATOM 676 C CA . ALA A 1 97 ? 1.361 -10.533 33.334 1.00 45.00 97 ALA A CA 1
ATOM 677 C C . ALA A 1 97 ? 0.946 -11.494 34.468 1.00 45.00 97 ALA A C 1
ATOM 679 O O . ALA A 1 97 ? 0.164 -11.103 35.326 1.00 45.00 97 ALA A O 1
ATOM 680 N N . ALA A 1 98 ? 1.397 -12.757 34.440 1.00 41.44 98 ALA A N 1
ATOM 681 C CA . ALA A 1 98 ? 1.208 -13.714 35.541 1.00 41.44 98 ALA A CA 1
ATOM 682 C C . ALA A 1 98 ? 2.051 -15.014 35.447 1.00 41.44 98 ALA A C 1
ATOM 684 O O . ALA A 1 98 ? 1.599 -16.049 35.931 1.00 41.44 98 ALA A O 1
ATOM 685 N N . ALA A 1 99 ? 3.257 -15.023 34.859 1.00 44.47 99 ALA A N 1
ATOM 686 C CA . ALA A 1 99 ? 4.097 -16.238 34.878 1.00 44.47 99 ALA A CA 1
ATOM 687 C C . ALA A 1 99 ? 5.607 -16.011 35.103 1.00 44.47 99 ALA A C 1
ATOM 689 O O . ALA A 1 99 ? 6.404 -16.914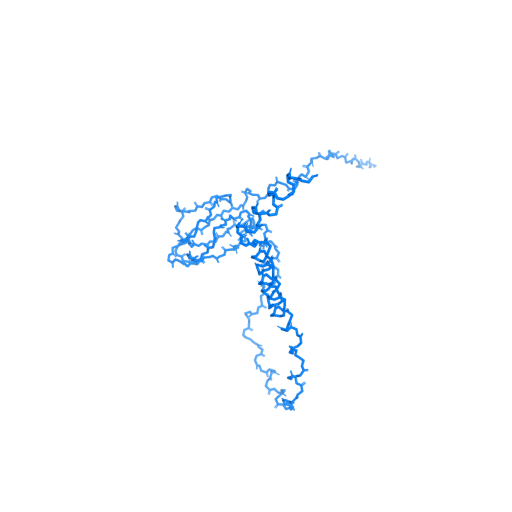 34.849 1.00 44.47 99 ALA A O 1
ATOM 690 N N . GLU A 1 100 ? 6.022 -14.856 35.635 1.00 49.78 100 GLU A N 1
ATOM 691 C CA . GLU A 1 100 ? 7.449 -14.576 35.886 1.00 49.78 100 GLU A CA 1
ATOM 692 C C . GLU A 1 100 ? 8.085 -15.371 37.049 1.00 49.78 100 GLU A C 1
ATOM 694 O O . GLU A 1 100 ? 9.304 -15.360 37.186 1.00 49.78 100 GLU A O 1
ATOM 699 N N . GLU A 1 101 ? 7.341 -16.137 37.856 1.00 49.50 101 GLU A N 1
ATOM 700 C CA . GLU A 1 101 ? 7.937 -16.808 39.032 1.00 49.50 101 GLU A CA 1
ATOM 701 C C . GLU A 1 101 ? 8.454 -18.244 38.821 1.00 49.50 101 GLU A C 1
ATOM 703 O O . GLU A 1 101 ? 9.040 -18.813 39.738 1.00 49.50 101 GLU A O 1
ATOM 708 N N . SER A 1 102 ? 8.326 -18.848 37.635 1.00 50.72 102 SER A N 1
ATOM 709 C CA . SER A 1 102 ? 8.816 -20.230 37.419 1.00 50.72 102 SER A CA 1
ATOM 710 C C . SER A 1 102 ? 10.105 -20.345 36.595 1.00 50.72 102 SER A C 1
ATOM 712 O O . SER A 1 102 ? 10.723 -21.409 36.571 1.00 50.72 102 SER A O 1
ATOM 714 N N . TYR A 1 103 ? 10.567 -19.254 35.974 1.00 46.81 103 TYR A N 1
ATOM 715 C CA . TYR A 1 103 ? 11.758 -19.270 35.113 1.00 46.81 103 TYR A CA 1
ATOM 716 C C . TYR A 1 103 ? 13.082 -19.064 35.877 1.00 46.81 103 TYR A C 1
ATOM 718 O O . TYR A 1 103 ? 14.150 -19.421 35.382 1.00 46.81 103 TYR A O 1
ATOM 726 N N . LEU A 1 104 ? 13.043 -18.555 37.114 1.00 47.94 104 LEU A N 1
ATOM 727 C CA . LEU A 1 104 ? 14.253 -18.285 37.905 1.00 47.94 104 LEU A CA 1
ATOM 728 C C . LEU A 1 104 ? 14.842 -19.506 38.633 1.00 47.94 104 LEU A C 1
ATOM 730 O O . LEU A 1 104 ? 15.932 -19.396 39.188 1.00 47.94 104 LEU A O 1
ATOM 734 N N . LEU A 1 105 ? 14.192 -20.678 38.601 1.00 51.03 105 LEU A N 1
ATOM 735 C CA . LEU A 1 105 ? 14.720 -21.896 39.242 1.00 51.03 105 LEU A CA 1
ATOM 736 C C . LEU A 1 105 ? 15.506 -22.834 38.303 1.00 51.03 105 LEU A C 1
ATOM 738 O O . LEU A 1 105 ? 15.931 -23.902 38.732 1.00 51.03 105 LEU A O 1
ATOM 742 N N . MET A 1 106 ? 15.730 -22.448 37.042 1.00 50.50 106 MET A N 1
ATOM 743 C CA . MET A 1 106 ? 16.525 -23.222 36.065 1.00 50.50 106 MET A CA 1
ATOM 744 C C . MET A 1 106 ? 17.918 -22.609 35.812 1.00 50.50 106 MET A C 1
ATOM 746 O O . MET A 1 106 ? 18.550 -22.878 34.792 1.00 50.50 106 MET A O 1
ATOM 750 N N . ALA A 1 107 ? 18.416 -21.778 36.733 1.00 53.81 107 ALA A N 1
ATOM 751 C CA . ALA A 1 107 ? 19.676 -21.040 36.600 1.00 53.81 107 ALA A CA 1
ATOM 752 C C . ALA A 1 107 ? 20.947 -21.840 36.971 1.00 53.81 107 ALA A C 1
ATOM 754 O O . ALA A 1 107 ? 21.937 -21.235 37.364 1.00 53.81 107 ALA A O 1
ATOM 755 N N . ASP A 1 108 ? 20.951 -23.167 36.801 1.00 57.44 108 ASP A N 1
ATOM 756 C CA . ASP A 1 108 ? 22.116 -24.035 37.069 1.00 57.44 108 ASP A CA 1
ATOM 757 C C . ASP A 1 108 ? 22.414 -25.019 35.917 1.00 57.44 108 ASP A C 1
ATOM 759 O O . ASP A 1 108 ? 22.813 -26.166 36.128 1.00 57.44 108 ASP A O 1
ATOM 763 N N . LEU A 1 109 ? 22.251 -24.584 34.661 1.00 54.19 109 LEU A N 1
ATOM 764 C CA . LEU A 1 109 ? 22.764 -25.332 33.506 1.00 54.19 109 LEU A CA 1
ATOM 765 C C . LEU A 1 109 ? 23.995 -24.629 32.896 1.00 54.19 109 LEU A C 1
ATOM 767 O O . LEU A 1 109 ? 23.923 -23.448 32.553 1.00 54.19 109 LEU A O 1
ATOM 771 N N . PRO A 1 110 ? 25.144 -25.325 32.758 1.00 54.69 110 PRO A N 1
ATOM 772 C CA . PRO A 1 110 ? 26.389 -24.743 32.267 1.00 54.69 110 PRO A CA 1
ATOM 773 C C . PRO A 1 110 ? 26.252 -24.280 30.810 1.00 54.69 110 PRO A C 1
ATOM 775 O O . PRO A 1 110 ? 25.980 -25.060 29.898 1.00 54.69 110 PRO A O 1
ATOM 778 N N . TRP A 1 111 ? 26.502 -22.990 30.595 1.00 51.41 111 TRP A N 1
ATOM 779 C CA . TRP A 1 111 ? 26.322 -22.211 29.363 1.00 51.41 111 TRP A CA 1
ATOM 780 C C . TRP A 1 111 ? 27.266 -22.578 28.193 1.00 51.41 111 TRP A C 1
ATOM 782 O O . TRP A 1 111 ? 27.610 -21.726 27.379 1.00 51.41 111 TRP A O 1
ATOM 792 N N . GLN A 1 112 ? 27.722 -23.826 28.076 1.00 52.50 112 GLN A N 1
ATOM 793 C CA . GLN A 1 112 ? 28.690 -24.235 27.042 1.00 52.50 112 GLN A CA 1
ATOM 794 C C . GLN A 1 112 ? 28.084 -25.106 25.924 1.00 52.50 112 GLN A C 1
ATOM 796 O O . GLN A 1 112 ? 28.782 -25.436 24.971 1.00 52.50 112 GLN A O 1
ATOM 801 N N . GLY A 1 113 ? 26.790 -25.448 25.987 1.00 52.12 113 GLY A N 1
ATOM 802 C CA . GLY A 1 113 ? 26.184 -26.443 25.087 1.00 52.12 113 GLY A CA 1
ATOM 803 C C . GLY A 1 113 ? 25.340 -25.945 23.903 1.00 52.12 113 GLY A C 1
ATOM 804 O O . GLY A 1 113 ? 25.081 -26.737 23.005 1.00 52.12 113 GLY A O 1
ATOM 805 N N . VAL A 1 114 ? 24.900 -24.678 23.857 1.00 53.53 114 VAL A N 1
ATOM 806 C CA . VAL A 1 114 ? 23.884 -24.214 22.869 1.00 53.53 114 VAL A CA 1
ATOM 807 C C . VAL A 1 114 ? 24.435 -23.205 21.841 1.00 53.53 114 VAL A C 1
ATOM 809 O O . VAL A 1 114 ? 23.693 -22.657 21.040 1.00 53.53 114 VAL A O 1
ATOM 812 N N . MET A 1 115 ? 25.755 -22.995 21.778 1.00 45.38 115 MET A N 1
ATOM 813 C CA . MET A 1 115 ? 26.379 -22.071 20.805 1.00 45.38 115 MET A CA 1
ATOM 814 C C . MET A 1 115 ? 27.080 -22.767 19.620 1.00 45.38 115 MET A C 1
ATOM 816 O O . MET A 1 115 ? 27.896 -22.140 18.947 1.00 45.38 115 MET A O 1
ATOM 820 N N . LEU A 1 116 ? 26.794 -24.048 19.332 1.00 53.97 116 LEU A N 1
ATOM 821 C CA . LEU A 1 116 ? 27.433 -24.791 18.222 1.00 53.97 116 LEU A CA 1
ATOM 822 C C . LEU A 1 116 ? 26.475 -25.449 17.201 1.00 53.97 116 LEU A C 1
ATOM 824 O O . LEU A 1 116 ? 26.855 -26.375 16.487 1.00 53.97 116 LEU A O 1
ATOM 828 N N . GLY A 1 117 ? 25.270 -24.910 17.040 1.00 51.59 117 GLY A N 1
ATOM 829 C CA . GLY A 1 117 ? 24.458 -25.044 15.823 1.00 51.59 117 GLY A CA 1
ATOM 830 C C . GLY A 1 117 ? 23.610 -23.781 15.729 1.00 51.59 117 GLY A C 1
ATOM 831 O O . GLY A 1 117 ? 22.758 -23.572 16.572 1.00 51.59 117 GLY A O 1
ATOM 832 N N . ASP A 1 118 ? 23.936 -22.777 14.914 1.00 51.69 118 ASP A N 1
ATOM 833 C CA . ASP A 1 118 ? 23.634 -22.788 13.484 1.00 51.69 118 ASP A CA 1
ATOM 834 C C . ASP A 1 118 ? 24.411 -21.699 12.707 1.00 51.69 118 ASP A C 1
ATOM 836 O O . ASP A 1 118 ? 23.842 -20.779 12.125 1.00 51.69 118 ASP A O 1
ATOM 840 N N . ALA A 1 119 ? 25.736 -21.817 12.585 1.00 47.09 119 ALA A N 1
ATOM 841 C CA . ALA A 1 119 ? 26.498 -20.980 11.638 1.00 47.09 119 ALA A CA 1
ATOM 842 C C . ALA A 1 119 ? 26.373 -21.451 10.166 1.00 47.09 119 ALA A C 1
ATOM 844 O O . ALA A 1 119 ? 26.890 -20.816 9.241 1.00 47.09 119 ALA A O 1
ATOM 845 N N . ARG A 1 120 ? 25.702 -22.585 9.912 1.00 55.44 120 ARG A N 1
ATOM 846 C CA . ARG A 1 120 ? 25.673 -23.231 8.587 1.00 55.44 120 ARG A CA 1
ATOM 847 C C . ARG A 1 120 ? 24.450 -22.867 7.730 1.00 55.44 120 ARG A C 1
ATOM 849 O O . ARG A 1 120 ? 24.451 -23.171 6.542 1.00 55.44 120 ARG A O 1
ATOM 856 N N . ARG A 1 121 ? 23.452 -22.153 8.269 1.00 54.19 121 ARG A N 1
ATOM 857 C CA . ARG A 1 121 ? 22.276 -21.692 7.497 1.00 54.19 121 ARG A CA 1
ATOM 858 C C . ARG A 1 121 ? 22.381 -20.244 6.991 1.00 54.19 121 ARG A C 1
ATOM 860 O O . ARG A 1 121 ? 21.663 -19.889 6.063 1.00 54.19 121 ARG A O 1
ATOM 867 N N . MET A 1 122 ? 23.331 -19.446 7.487 1.00 44.62 122 MET A N 1
ATOM 868 C CA . MET A 1 122 ? 23.521 -18.055 7.034 1.00 44.62 122 MET A CA 1
ATOM 869 C C . MET A 1 122 ? 24.519 -17.894 5.866 1.00 44.62 122 MET A C 1
ATOM 871 O O . MET A 1 122 ? 24.601 -16.830 5.269 1.00 44.62 122 MET A O 1
ATOM 875 N N . HIS A 1 123 ? 25.238 -18.954 5.476 1.00 52.75 123 HIS A N 1
ATOM 876 C CA . HIS A 1 123 ? 26.223 -18.919 4.379 1.00 52.75 123 HIS A CA 1
ATOM 877 C C . HIS A 1 123 ? 25.629 -19.109 2.972 1.00 52.75 123 HIS A C 1
ATOM 879 O O . HIS A 1 123 ? 26.348 -18.978 1.985 1.00 52.75 123 HIS A O 1
ATOM 885 N N . SER A 1 124 ? 24.335 -19.421 2.849 1.00 54.78 124 SER A N 1
ATOM 886 C CA . SER A 1 124 ? 23.722 -19.685 1.542 1.00 54.78 124 SER A CA 1
ATOM 887 C C . SER A 1 124 ? 23.442 -18.391 0.773 1.00 54.78 124 SER A C 1
ATOM 889 O O . SER A 1 124 ? 23.816 -18.281 -0.389 1.00 54.78 124 SER A O 1
ATOM 891 N N . ILE A 1 125 ? 22.848 -17.377 1.405 1.00 58.00 125 ILE A N 1
ATOM 892 C CA . ILE A 1 125 ? 22.430 -16.151 0.701 1.00 58.00 125 ILE A CA 1
ATOM 893 C C . ILE A 1 125 ? 23.651 -15.346 0.231 1.00 58.00 125 ILE A C 1
ATOM 895 O O . ILE A 1 125 ? 23.720 -14.954 -0.933 1.00 58.00 125 ILE A O 1
ATOM 899 N N . ASP A 1 126 ? 24.664 -15.200 1.087 1.00 59.84 126 ASP A N 1
ATOM 900 C CA . ASP A 1 126 ? 25.904 -14.501 0.732 1.00 59.84 126 ASP A CA 1
ATOM 901 C C . ASP A 1 126 ? 26.712 -15.231 -0.342 1.00 59.84 126 ASP A C 1
ATOM 903 O O . ASP A 1 126 ? 27.318 -14.589 -1.204 1.00 59.84 126 ASP A O 1
ATOM 907 N N . PHE A 1 127 ? 26.714 -16.568 -0.332 1.00 57.53 127 PHE A N 1
ATOM 908 C CA . PHE A 1 127 ? 27.358 -17.346 -1.387 1.00 57.53 127 PHE A CA 1
ATOM 909 C C . PHE A 1 127 ? 26.637 -17.155 -2.726 1.00 57.53 127 PHE A C 1
ATOM 911 O O . PHE A 1 127 ? 27.290 -16.862 -3.725 1.00 57.53 127 PHE A O 1
ATOM 918 N N . HIS A 1 128 ? 25.301 -17.220 -2.751 1.00 59.56 128 HIS A N 1
ATOM 919 C CA . HIS A 1 128 ? 24.526 -16.992 -3.974 1.00 59.56 128 HIS A CA 1
ATOM 920 C C . HIS A 1 128 ? 24.690 -15.561 -4.512 1.00 59.56 128 HIS A C 1
ATOM 922 O O . HIS A 1 128 ? 24.840 -15.386 -5.721 1.00 59.56 128 HIS A O 1
ATOM 928 N N . ASN A 1 129 ? 24.756 -14.551 -3.636 1.00 65.62 129 ASN A N 1
ATOM 929 C CA . ASN A 1 129 ? 24.981 -13.161 -4.037 1.00 65.62 129 ASN A CA 1
ATOM 930 C C . ASN A 1 129 ? 26.398 -12.971 -4.621 1.00 65.62 129 ASN A C 1
ATOM 932 O O . ASN A 1 129 ? 26.553 -12.474 -5.735 1.00 65.62 129 ASN A O 1
ATOM 936 N N . LYS A 1 130 ? 27.447 -13.472 -3.947 1.00 68.38 130 LYS A N 1
ATOM 937 C CA . LYS A 1 130 ? 28.839 -13.391 -4.442 1.00 68.38 130 LYS A CA 1
ATOM 938 C C . LYS A 1 130 ? 29.046 -14.127 -5.770 1.00 68.38 130 LYS A C 1
ATOM 940 O O . LYS A 1 130 ? 29.714 -13.600 -6.660 1.00 68.38 130 LYS A O 1
ATOM 945 N N . GLN A 1 131 ? 28.466 -15.319 -5.922 1.00 70.75 131 GLN A N 1
ATOM 946 C CA . GLN A 1 131 ? 28.554 -16.095 -7.164 1.00 70.75 131 GLN A CA 1
ATOM 947 C C . GLN A 1 131 ? 27.820 -15.407 -8.323 1.00 70.75 131 GLN A C 1
ATOM 949 O O . GLN A 1 131 ? 28.296 -15.437 -9.457 1.00 70.75 131 GLN A O 1
ATOM 954 N N . TRP A 1 132 ? 26.693 -14.744 -8.053 1.00 75.25 132 TRP A N 1
ATOM 955 C CA . TRP A 1 132 ? 25.973 -13.970 -9.063 1.00 75.25 132 TRP A CA 1
ATOM 956 C C . TRP A 1 132 ? 26.790 -12.767 -9.560 1.00 75.25 132 TRP A C 1
ATOM 958 O O . TRP A 1 132 ? 26.942 -12.602 -10.772 1.00 75.25 132 TRP A O 1
ATOM 968 N N . TRP A 1 133 ? 27.402 -11.988 -8.658 1.00 68.25 133 TRP A N 1
ATOM 969 C CA . TRP A 1 133 ? 28.258 -10.856 -9.046 1.00 68.25 133 TRP A CA 1
ATOM 970 C C . TRP A 1 133 ? 29.465 -11.293 -9.881 1.00 68.25 133 TRP A C 1
ATOM 972 O O . TRP A 1 133 ? 29.743 -10.687 -10.915 1.00 68.25 133 TRP A O 1
ATOM 982 N N . GLN A 1 134 ? 30.143 -12.379 -9.495 1.00 80.62 134 GLN A N 1
ATOM 983 C CA . GLN A 1 134 ? 31.272 -12.907 -10.267 1.00 80.62 134 GLN A CA 1
ATOM 984 C C . GLN A 1 134 ? 30.853 -13.375 -11.665 1.00 80.62 134 GLN A C 1
ATOM 986 O O . GLN A 1 134 ? 31.531 -13.066 -12.645 1.00 80.62 134 GLN A O 1
ATOM 99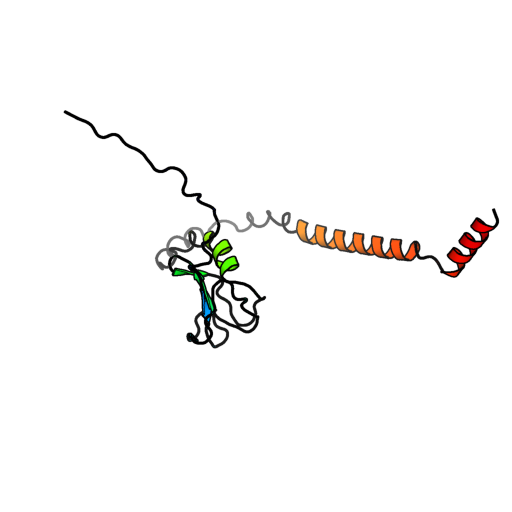1 N N . ARG A 1 135 ? 29.718 -14.076 -11.785 1.00 73.31 135 ARG A N 1
ATOM 992 C CA . ARG A 1 135 ? 29.199 -14.523 -13.087 1.00 73.31 135 ARG A CA 1
ATOM 993 C C . ARG A 1 135 ? 28.834 -13.350 -13.993 1.00 73.31 135 ARG A C 1
ATOM 995 O O . ARG A 1 135 ? 29.163 -13.392 -15.175 1.00 73.31 135 ARG A O 1
ATOM 1002 N N . ASN A 1 136 ? 28.223 -12.296 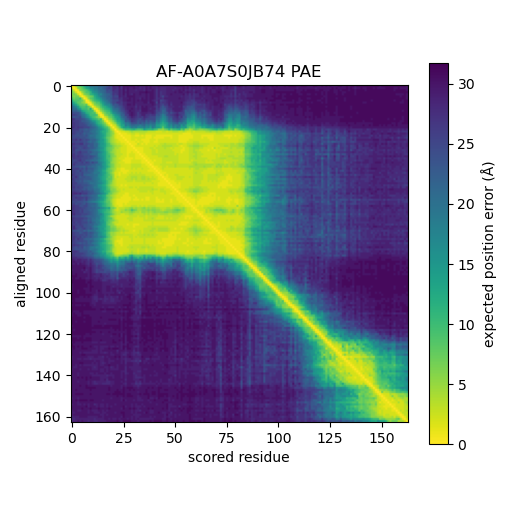-13.452 1.00 80.06 136 ASN A N 1
ATOM 1003 C CA . ASN A 1 136 ? 27.922 -11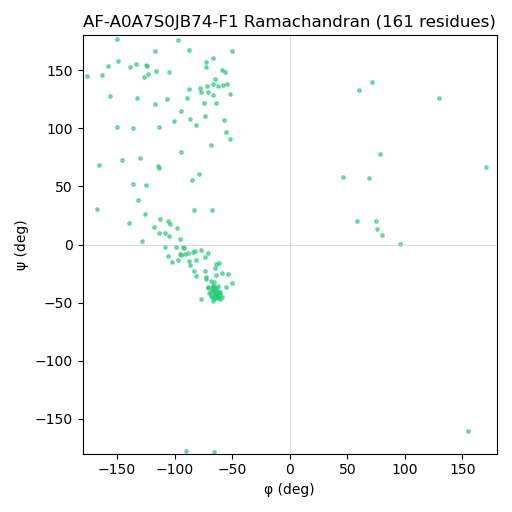.089 -14.223 1.00 80.06 136 ASN A CA 1
ATOM 1004 C C . ASN A 1 136 ? 29.181 -10.346 -14.670 1.00 80.06 136 ASN A C 1
ATOM 1006 O O . ASN A 1 136 ? 29.244 -9.885 -15.805 1.00 80.06 136 ASN A O 1
ATOM 1010 N N . GLN A 1 137 ? 30.204 -10.273 -13.821 1.00 81.00 137 GLN A N 1
ATOM 1011 C CA . GLN A 1 137 ? 31.463 -9.627 -14.183 1.00 81.00 137 GLN A CA 1
ATOM 1012 C C . GLN A 1 137 ? 32.209 -10.399 -15.284 1.00 81.00 137 GLN A C 1
ATOM 1014 O O . GLN A 1 137 ? 32.740 -9.792 -16.213 1.00 81.00 137 GLN A O 1
ATOM 1019 N N . ILE A 1 138 ? 32.202 -11.737 -15.227 1.00 78.50 138 ILE A N 1
ATOM 1020 C CA . ILE A 1 138 ? 32.748 -12.594 -16.291 1.00 78.50 138 ILE A CA 1
ATOM 1021 C C . ILE A 1 138 ? 31.956 -12.409 -17.592 1.00 78.50 138 ILE A C 1
ATOM 1023 O O . ILE A 1 138 ? 32.563 -12.286 -18.651 1.00 78.50 138 ILE A O 1
ATOM 1027 N N . ALA A 1 139 ? 30.623 -12.336 -17.522 1.00 72.62 139 ALA A N 1
ATOM 1028 C CA . ALA A 1 139 ? 29.774 -12.117 -18.692 1.00 72.62 139 ALA A CA 1
ATOM 1029 C C . ALA A 1 139 ? 30.012 -10.743 -19.345 1.00 72.62 139 ALA A C 1
ATOM 1031 O O . ALA A 1 139 ? 30.133 -10.665 -20.563 1.00 72.62 139 ALA A O 1
ATOM 1032 N N . GLN A 1 140 ? 30.148 -9.674 -18.553 1.00 72.88 140 GLN A N 1
ATOM 1033 C CA . GLN A 1 140 ? 30.471 -8.338 -19.069 1.00 72.88 140 GLN A CA 1
ATOM 1034 C C . GLN A 1 140 ? 31.858 -8.285 -19.710 1.00 72.88 140 GLN A C 1
ATOM 1036 O O . GLN A 1 140 ? 32.019 -7.702 -20.778 1.00 72.88 140 GLN A O 1
ATOM 1041 N N . LYS A 1 141 ? 32.856 -8.929 -19.095 1.00 74.50 141 LYS A N 1
ATOM 1042 C CA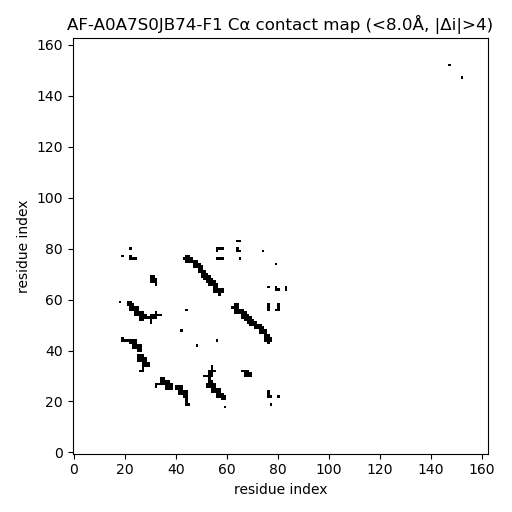 . LYS A 1 141 ? 34.200 -9.012 -19.672 1.00 74.50 141 LYS A CA 1
ATOM 1043 C C . LYS A 1 141 ? 34.205 -9.814 -20.979 1.00 74.50 141 LYS A C 1
ATOM 1045 O O . LYS A 1 141 ? 34.797 -9.371 -21.952 1.00 74.50 141 LYS A O 1
ATOM 1050 N N . ALA A 1 142 ? 33.483 -10.934 -21.032 1.00 70.94 142 ALA A N 1
ATOM 1051 C CA . ALA A 1 142 ? 33.346 -11.737 -22.247 1.00 70.94 142 ALA A CA 1
ATOM 1052 C C . ALA A 1 142 ? 32.588 -11.006 -23.371 1.00 70.94 142 ALA A C 1
ATOM 1054 O O . ALA A 1 142 ? 32.882 -11.240 -24.540 1.00 70.94 142 ALA A O 1
ATOM 1055 N N . ALA A 1 143 ? 31.630 -10.135 -23.038 1.00 65.25 143 ALA A N 1
ATOM 1056 C CA . ALA A 1 143 ? 30.972 -9.265 -24.013 1.00 65.25 143 ALA A CA 1
ATOM 1057 C C . ALA A 1 143 ? 31.949 -8.212 -24.568 1.00 65.25 143 ALA A C 1
ATOM 1059 O O . ALA A 1 143 ? 32.061 -8.065 -25.782 1.00 65.25 143 ALA A O 1
ATOM 1060 N N . ALA A 1 144 ? 32.735 -7.576 -23.693 1.00 65.00 144 ALA A N 1
ATOM 1061 C CA . ALA A 1 144 ? 33.757 -6.611 -24.098 1.00 65.00 144 ALA A CA 1
ATOM 1062 C C . ALA A 1 144 ? 34.862 -7.240 -24.972 1.00 65.00 144 ALA A C 1
ATOM 1064 O O . ALA A 1 144 ? 35.332 -6.607 -25.912 1.00 65.00 144 ALA A O 1
ATOM 1065 N N . ASP A 1 145 ? 35.243 -8.493 -24.705 1.00 64.44 145 ASP A N 1
ATOM 1066 C CA . ASP A 1 145 ? 36.241 -9.217 -25.503 1.00 64.44 145 ASP A CA 1
ATOM 1067 C C . ASP A 1 145 ? 35.689 -9.651 -26.883 1.00 64.44 145 ASP A C 1
ATOM 1069 O O . ASP A 1 145 ? 36.441 -9.726 -27.856 1.00 64.44 145 ASP A O 1
ATOM 1073 N N . GLN A 1 146 ? 34.376 -9.903 -27.004 1.00 61.19 146 GLN A N 1
ATOM 1074 C CA . GLN A 1 146 ? 33.709 -10.167 -28.295 1.00 61.19 146 GLN A CA 1
ATOM 1075 C C . GLN A 1 146 ? 33.577 -8.897 -29.147 1.00 61.19 146 GLN A C 1
ATOM 1077 O O . GLN A 1 146 ? 33.612 -8.945 -30.379 1.00 61.19 146 GLN A O 1
ATOM 1082 N N . GLU A 1 147 ? 33.513 -7.739 -28.500 1.00 61.22 147 GLU A N 1
ATOM 1083 C CA . GLU A 1 147 ? 33.576 -6.431 -29.135 1.00 61.22 147 GLU A CA 1
ATOM 1084 C C . GLU A 1 147 ? 35.031 -5.989 -29.350 1.00 61.22 147 GLU A C 1
ATOM 1086 O O . GLU A 1 147 ? 35.431 -4.892 -28.973 1.00 61.22 147 GLU A O 1
ATOM 1091 N N . GLY A 1 148 ? 35.828 -6.821 -30.034 1.00 62.19 148 GLY A N 1
ATOM 1092 C CA . GLY A 1 148 ? 37.187 -6.464 -30.464 1.00 62.19 148 GLY A CA 1
ATOM 1093 C C . GLY A 1 148 ? 37.260 -5.113 -31.208 1.00 62.19 148 GLY A C 1
ATOM 1094 O O . GLY A 1 148 ? 36.228 -4.560 -31.608 1.00 62.19 148 GLY A O 1
ATOM 1095 N N . PRO A 1 149 ? 38.456 -4.536 -31.423 1.00 68.56 149 PRO A N 1
ATOM 1096 C CA . PRO A 1 149 ? 38.588 -3.227 -32.057 1.00 68.56 149 PRO A CA 1
ATOM 1097 C C . PRO A 1 149 ? 37.811 -3.182 -33.375 1.00 68.56 149 PRO A C 1
ATOM 1099 O O . PRO A 1 149 ? 37.944 -4.075 -34.211 1.00 68.56 149 PRO A O 1
ATOM 1102 N N . ARG A 1 150 ? 36.973 -2.155 -33.556 1.00 63.78 150 ARG A N 1
ATOM 1103 C CA . ARG A 1 150 ? 36.096 -1.995 -34.732 1.00 63.78 150 ARG A CA 1
ATOM 1104 C C . ARG A 1 150 ? 36.852 -2.158 -36.059 1.00 63.78 150 ARG A C 1
ATOM 1106 O O . ARG A 1 150 ? 36.297 -2.694 -37.009 1.00 63.78 150 ARG A O 1
ATOM 1113 N N . GLU A 1 151 ? 38.114 -1.745 -36.078 1.00 64.81 151 GLU A N 1
ATOM 1114 C CA . GLU A 1 151 ? 39.043 -1.847 -37.206 1.00 64.81 151 GLU A CA 1
ATOM 1115 C C . GLU A 1 151 ? 39.403 -3.303 -37.565 1.00 64.81 151 GLU A C 1
ATOM 1117 O O . GLU A 1 151 ? 39.459 -3.651 -38.741 1.00 64.81 151 GLU A O 1
ATOM 1122 N N . GLN A 1 152 ? 39.532 -4.189 -36.569 1.00 70.94 152 GLN A N 1
ATOM 1123 C CA . GLN A 1 152 ? 39.810 -5.613 -36.783 1.00 70.94 152 GLN A CA 1
ATOM 1124 C C . GLN A 1 152 ? 38.598 -6.336 -37.387 1.00 70.94 152 GLN A C 1
ATOM 1126 O O . GLN A 1 152 ? 38.750 -7.105 -38.332 1.00 70.94 152 GLN A O 1
ATOM 1131 N N . ARG A 1 153 ? 37.382 -6.025 -36.907 1.00 69.94 153 ARG A N 1
ATOM 1132 C CA . ARG A 1 153 ? 36.138 -6.561 -37.493 1.00 69.94 153 ARG A CA 1
ATOM 1133 C C . ARG A 1 153 ? 35.956 -6.125 -38.946 1.00 69.94 153 ARG A C 1
ATOM 1135 O O . ARG A 1 153 ? 35.605 -6.948 -39.780 1.00 69.94 153 ARG A O 1
ATOM 1142 N N . GLN A 1 154 ? 36.249 -4.862 -39.257 1.00 76.50 154 GLN A N 1
ATOM 1143 C CA . GLN A 1 154 ? 36.171 -4.347 -40.628 1.00 76.50 154 GLN A CA 1
ATOM 1144 C C . GLN A 1 154 ? 37.184 -5.022 -41.566 1.00 76.50 154 GLN A C 1
ATOM 1146 O O . GLN A 1 154 ? 36.855 -5.297 -42.717 1.00 76.50 154 GLN A O 1
ATOM 1151 N N . HIS A 1 155 ? 38.396 -5.323 -41.084 1.00 75.44 155 HIS A N 1
ATOM 1152 C CA . HIS A 1 155 ? 39.412 -6.031 -41.867 1.00 75.44 155 HIS A CA 1
ATOM 1153 C C . HIS A 1 155 ? 39.024 -7.496 -42.148 1.00 75.44 155 HIS A C 1
ATOM 1155 O O . HIS A 1 155 ? 39.212 -7.981 -43.264 1.00 75.44 155 HIS A O 1
ATOM 1161 N N . ASP A 1 156 ? 38.451 -8.201 -41.167 1.00 77.56 156 ASP A N 1
ATOM 1162 C CA . ASP A 1 156 ? 37.993 -9.586 -41.344 1.00 77.56 156 ASP A CA 1
ATOM 1163 C C . ASP A 1 156 ? 36.747 -9.676 -42.246 1.00 77.56 156 ASP A C 1
ATOM 1165 O O . ASP A 1 156 ? 36.667 -10.568 -43.092 1.00 77.56 156 ASP A O 1
ATOM 1169 N N . GLU A 1 157 ? 35.816 -8.719 -42.139 1.00 76.62 157 GLU A N 1
ATOM 1170 C CA . GLU A 1 157 ? 34.674 -8.580 -43.057 1.00 76.62 157 GLU A CA 1
ATOM 1171 C C . GLU A 1 157 ? 35.131 -8.302 -44.496 1.00 7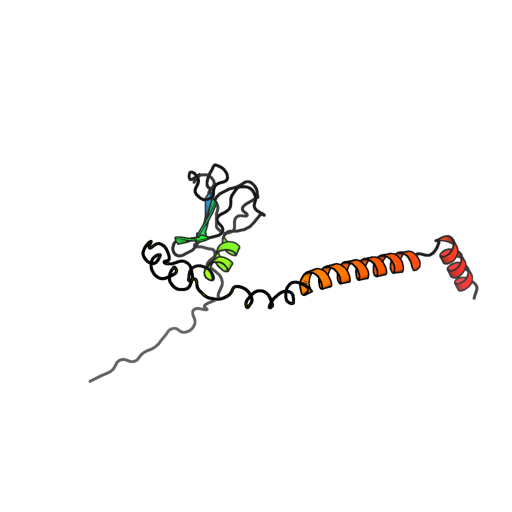6.62 157 GLU A C 1
ATOM 1173 O O . GLU A 1 157 ? 34.651 -8.949 -45.425 1.00 76.62 157 GLU A O 1
ATOM 1178 N N . ALA A 1 158 ? 36.095 -7.395 -44.695 1.00 73.50 158 ALA A N 1
ATOM 1179 C CA . ALA A 1 158 ? 36.646 -7.105 -46.020 1.00 73.50 158 ALA A CA 1
ATOM 1180 C C . ALA A 1 158 ? 37.294 -8.347 -46.654 1.00 73.50 158 ALA A C 1
ATOM 1182 O O . ALA A 1 158 ? 37.067 -8.639 -47.826 1.00 73.50 158 ALA A O 1
ATOM 1183 N N . ARG A 1 159 ? 38.027 -9.136 -45.860 1.00 77.19 159 ARG A N 1
ATOM 1184 C CA . ARG A 1 159 ? 38.664 -10.374 -46.325 1.00 77.19 159 ARG A CA 1
ATOM 1185 C C . ARG A 1 159 ? 37.658 -11.476 -46.671 1.00 77.19 159 ARG A C 1
ATOM 1187 O O . ARG A 1 159 ? 37.934 -12.285 -47.550 1.00 77.19 159 ARG A O 1
ATOM 1194 N N . ALA A 1 160 ? 36.512 -11.521 -45.992 1.00 73.94 160 ALA A N 1
ATOM 1195 C CA . ALA A 1 160 ? 35.452 -12.493 -46.261 1.00 73.94 160 ALA A CA 1
ATOM 1196 C C . ALA A 1 160 ? 34.671 -12.200 -47.554 1.00 73.94 160 ALA A C 1
ATOM 1198 O O . ALA A 1 160 ? 34.074 -13.110 -48.116 1.00 73.94 160 ALA A O 1
ATOM 1199 N N . VAL A 1 161 ? 34.672 -10.950 -48.026 1.00 77.75 161 VAL A N 1
ATOM 1200 C CA . VAL A 1 161 ? 34.022 -10.547 -49.287 1.00 77.75 161 VAL A CA 1
ATOM 1201 C C . VAL A 1 161 ? 34.913 -10.824 -50.508 1.00 77.75 161 VAL A C 1
ATOM 1203 O O . VAL A 1 161 ? 34.406 -10.960 -51.619 1.00 77.75 161 VAL A O 1
ATOM 1206 N N . GLU A 1 162 ? 36.230 -10.926 -50.315 1.00 68.88 162 GLU A N 1
ATOM 1207 C CA . GLU A 1 162 ? 37.214 -11.176 -51.381 1.00 68.88 162 GLU A CA 1
ATOM 1208 C C . GLU A 1 162 ? 37.538 -12.669 -51.617 1.00 68.88 162 GLU A C 1
ATOM 1210 O O . GLU A 1 162 ? 38.308 -12.980 -52.529 1.00 68.88 162 GLU A O 1
ATOM 1215 N N . ALA A 1 163 ? 36.972 -13.582 -50.817 1.00 57.78 163 ALA A N 1
ATOM 1216 C CA . ALA A 1 163 ? 37.150 -15.038 -50.916 1.00 57.78 163 ALA A CA 1
ATOM 1217 C C . ALA A 1 163 ? 35.958 -15.722 -51.604 1.00 57.78 163 ALA A C 1
ATOM 1219 O O . ALA A 1 163 ? 36.209 -16.656 -52.401 1.00 57.78 163 ALA A O 1
#

Solvent-accessible surface area (backbone atoms only — not comparable to full-atom values): 10242 Å² total; per-residue (Å²): 134,88,81,91,84,80,90,77,89,80,74,79,79,83,67,98,75,75,77,56,80,50,33,28,34,46,28,16,38,90,47,30,46,83,37,60,76,37,72,93,65,40,41,57,10,82,42,74,44,58,59,66,48,14,11,27,22,36,26,67,93,72,43,79,33,72,70,34,30,26,90,46,80,67,46,35,34,44,63,41,44,67,64,42,73,80,73,68,86,85,79,78,86,88,85,68,98,81,68,82,84,71,70,76,81,68,82,84,68,80,92,80,77,78,85,85,73,72,82,77,74,68,56,54,65,58,47,55,52,53,52,48,54,52,53,51,53,52,50,53,52,54,51,54,63,71,59,53,63,70,67,57,56,52,51,54,52,55,54,65,74,77,109